Protein AF-A0A924NJ64-F1 (afdb_monomer_lite)

Radius of gyration: 16.1 Å; chains: 1; bounding box: 41×34×36 Å

Sequence (68 aa):
MQSDALAIFKPLHTTVSKRIRERLVARQARFFANDNIAACIMPGEIDELVDEVGAKLQDVLDSLVINT

pLDDT: mean 82.39, std 17.83, range [43.28, 96.19]

Secondary structure (DSSP, 8-state):
-----SSS---SS--HHHHHHHHHHHTT---STT---GGGPPTTHHHHHHHHHHHHHHHHHHHTT---

Structure (mmCIF, N/CA/C/O backbone):
data_AF-A0A924NJ64-F1
#
_entry.id   AF-A0A924NJ64-F1
#
loop_
_atom_site.group_PDB
_atom_site.id
_atom_site.type_symbol
_atom_site.label_atom_id
_atom_site.label_alt_id
_atom_site.label_comp_id
_atom_site.label_asym_id
_atom_site.label_entity_id
_atom_site.label_seq_id
_atom_site.pdbx_PDB_ins_code
_atom_site.Cartn_x
_atom_site.Cartn_y
_atom_site.Cartn_z
_atom_site.occupancy
_atom_site.B_iso_or_equiv
_atom_site.auth_seq_id
_atom_site.auth_comp_id
_atom_site.auth_asym_id
_atom_site.auth_atom_id
_atom_site.pdbx_PDB_model_num
ATOM 1 N N . MET A 1 1 ? 24.025 18.125 21.941 1.00 43.28 1 MET A N 1
ATOM 2 C CA . MET A 1 1 ? 23.413 18.560 20.668 1.00 43.28 1 MET A CA 1
ATOM 3 C C . MET A 1 1 ? 23.521 17.385 19.696 1.00 43.28 1 MET A C 1
ATOM 5 O O . MET A 1 1 ? 24.490 17.284 18.969 1.00 43.28 1 MET A O 1
ATOM 9 N N . GLN A 1 2 ? 22.821 16.284 19.992 1.00 48.12 2 GLN A N 1
ATOM 10 C CA . GLN A 1 2 ? 21.564 15.901 19.326 1.00 48.12 2 GLN A CA 1
ATOM 11 C C . GLN A 1 2 ? 21.705 15.888 17.803 1.00 48.12 2 GLN A C 1
ATOM 13 O O . GLN A 1 2 ? 21.541 16.930 17.185 1.00 48.12 2 GLN A O 1
ATOM 18 N N . SER A 1 3 ? 21.980 14.713 17.232 1.00 49.66 3 SER A N 1
ATOM 19 C CA . SER A 1 3 ? 21.370 14.253 15.978 1.00 49.66 3 SER A CA 1
ATOM 20 C C . SER A 1 3 ? 21.934 12.879 15.606 1.00 49.66 3 SER A C 1
ATOM 22 O O . SER A 1 3 ? 22.818 12.803 14.773 1.00 49.66 3 SER A O 1
ATOM 24 N N . ASP A 1 4 ? 21.422 11.807 16.213 1.00 52.91 4 ASP A N 1
ATOM 25 C CA . ASP A 1 4 ? 21.502 10.446 15.641 1.00 52.91 4 ASP A CA 1
ATOM 26 C C . ASP A 1 4 ? 20.252 9.635 16.034 1.00 52.91 4 ASP A C 1
ATOM 28 O O . ASP A 1 4 ? 20.285 8.461 16.386 1.00 52.91 4 ASP A O 1
ATOM 32 N N . ALA A 1 5 ? 19.097 10.306 16.000 1.00 43.69 5 ALA A N 1
ATOM 33 C CA . ALA A 1 5 ? 17.794 9.751 16.370 1.00 43.69 5 ALA A CA 1
ATOM 34 C C . ALA A 1 5 ? 16.906 9.484 15.140 1.00 43.69 5 ALA A C 1
ATOM 36 O O . ALA A 1 5 ? 15.709 9.750 15.169 1.00 43.69 5 ALA A O 1
ATOM 37 N N . LEU A 1 6 ? 17.481 8.985 14.039 1.00 45.59 6 LEU A N 1
ATOM 38 C CA . LEU A 1 6 ? 16.723 8.653 12.818 1.00 45.59 6 LEU A CA 1
ATOM 39 C C . LEU A 1 6 ? 16.843 7.186 12.375 1.00 45.59 6 LEU A C 1
ATOM 41 O O . LEU A 1 6 ? 16.212 6.789 11.400 1.00 45.59 6 LEU A O 1
ATOM 45 N N . ALA A 1 7 ? 17.573 6.347 13.116 1.00 48.06 7 ALA A N 1
ATOM 46 C CA . ALA A 1 7 ? 17.731 4.925 12.791 1.00 48.06 7 ALA A CA 1
ATOM 47 C C . ALA A 1 7 ? 16.761 3.978 13.536 1.00 48.06 7 ALA A C 1
ATOM 49 O O . ALA A 1 7 ? 16.871 2.765 13.385 1.00 48.06 7 ALA A O 1
ATOM 50 N N . ILE A 1 8 ? 15.812 4.492 14.332 1.00 46.97 8 ILE A N 1
ATOM 51 C CA . ILE A 1 8 ? 15.012 3.663 15.263 1.00 46.97 8 ILE A CA 1
ATOM 52 C C . ILE A 1 8 ? 13.698 3.120 14.660 1.00 46.97 8 ILE A C 1
ATOM 54 O O . ILE A 1 8 ? 13.067 2.256 15.256 1.00 46.97 8 ILE A O 1
ATOM 58 N N . PHE A 1 9 ? 13.297 3.504 13.443 1.00 51.22 9 PHE A N 1
ATOM 59 C CA . PHE A 1 9 ? 12.063 2.968 12.841 1.00 51.22 9 PHE A CA 1
ATOM 60 C C . PHE A 1 9 ? 12.235 2.537 11.385 1.00 51.22 9 PHE A C 1
ATOM 62 O O . PHE A 1 9 ? 11.482 2.932 10.495 1.00 51.22 9 PHE A O 1
ATOM 69 N N . LYS A 1 10 ? 13.237 1.698 11.114 1.00 46.75 10 LYS A N 1
ATOM 70 C CA . LYS A 1 10 ? 13.174 0.843 9.926 1.00 46.75 10 LYS A CA 1
ATOM 71 C C . LYS A 1 10 ? 12.460 -0.440 10.354 1.00 46.75 10 LYS A C 1
ATOM 73 O O . LYS A 1 10 ? 13.098 -1.258 11.013 1.00 46.75 10 LYS A O 1
ATOM 78 N N . PRO A 1 11 ? 11.160 -0.633 10.057 1.00 49.50 11 PRO A N 1
ATOM 79 C CA . PRO A 1 11 ? 10.538 -1.910 10.356 1.00 49.50 11 PRO A CA 1
ATOM 80 C C . PRO A 1 11 ? 11.303 -2.979 9.575 1.00 49.50 11 PRO A C 1
ATOM 82 O O . PRO A 1 11 ? 11.500 -2.856 8.365 1.00 49.50 11 PRO A O 1
ATOM 85 N N . LEU A 1 12 ? 11.765 -4.005 10.293 1.00 56.31 12 LEU A N 1
ATOM 86 C CA . LEU A 1 12 ? 12.489 -5.162 9.753 1.00 56.31 12 LEU A CA 1
ATOM 87 C C . LEU A 1 12 ? 11.644 -5.964 8.743 1.00 56.31 12 LEU A C 1
ATOM 89 O O . LEU A 1 12 ? 12.167 -6.828 8.050 1.00 56.31 12 LEU A O 1
ATOM 93 N N . HIS A 1 13 ? 10.358 -5.630 8.616 1.00 66.94 13 HIS A N 1
ATOM 94 C CA . HIS A 1 13 ? 9.446 -6.149 7.611 1.00 66.94 13 HIS A CA 1
ATOM 95 C C . HIS A 1 13 ? 9.137 -5.086 6.553 1.00 66.94 13 HIS A C 1
ATOM 97 O O . HIS A 1 13 ? 8.484 -4.071 6.811 1.00 66.94 13 HIS A O 1
ATOM 103 N N . THR A 1 14 ? 9.589 -5.338 5.326 1.00 83.38 14 THR A N 1
ATOM 104 C CA . THR A 1 14 ? 9.133 -4.598 4.149 1.00 83.38 14 THR A CA 1
ATOM 105 C C . THR A 1 14 ? 7.671 -4.959 3.883 1.00 83.38 14 THR A C 1
ATOM 107 O O . THR A 1 14 ? 7.352 -6.119 3.615 1.00 83.38 14 THR A O 1
ATOM 110 N N . THR A 1 15 ? 6.787 -3.961 3.963 1.00 94.56 15 THR A N 1
ATOM 111 C CA . THR A 1 15 ? 5.350 -4.113 3.686 1.00 94.56 15 THR A CA 1
ATOM 112 C C . THR A 1 15 ? 5.119 -4.639 2.269 1.00 94.56 15 THR A C 1
ATOM 114 O O . THR A 1 15 ? 5.929 -4.378 1.370 1.00 94.56 15 THR A O 1
ATOM 117 N N . VAL A 1 16 ? 4.018 -5.355 2.036 1.00 95.19 16 VAL A N 1
ATOM 118 C CA . VAL A 1 16 ? 3.715 -5.905 0.705 1.00 95.19 16 VAL A CA 1
ATOM 119 C C .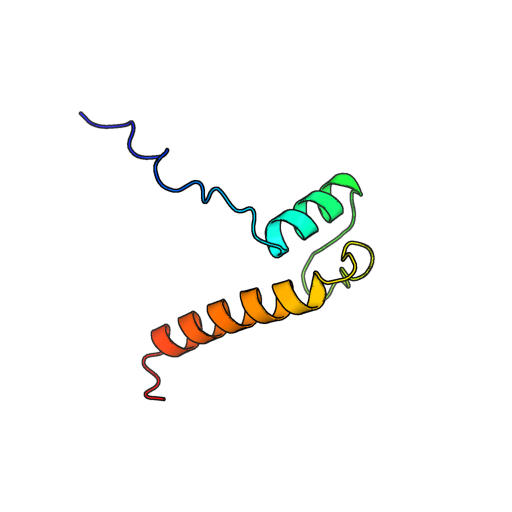 VAL A 1 16 ? 3.616 -4.794 -0.341 1.00 95.19 16 VAL A C 1
ATOM 121 O O . VAL A 1 16 ? 4.190 -4.915 -1.426 1.00 95.19 16 VAL A O 1
ATOM 124 N N . SER A 1 17 ? 3.056 -3.636 0.020 1.00 94.50 17 SER A N 1
ATOM 125 C CA . SER A 1 17 ? 3.031 -2.455 -0.851 1.00 94.50 17 SER A CA 1
ATOM 126 C C . SER A 1 17 ? 4.428 -1.946 -1.238 1.00 94.50 17 SER A C 1
ATOM 128 O O . SER A 1 17 ? 4.634 -1.512 -2.375 1.00 94.50 17 SER A O 1
ATOM 130 N N . LYS A 1 18 ? 5.420 -2.019 -0.338 1.00 95.00 18 LYS A N 1
ATOM 131 C CA . LYS A 1 18 ? 6.815 -1.660 -0.644 1.00 95.00 18 LYS A CA 1
ATOM 132 C C . LYS A 1 18 ? 7.462 -2.690 -1.566 1.00 95.00 18 LYS A C 1
ATOM 134 O O . LYS A 1 18 ? 8.077 -2.282 -2.548 1.00 95.00 18 LYS A O 1
ATOM 139 N N . ARG A 1 19 ? 7.251 -3.989 -1.328 1.00 95.12 19 ARG A N 1
ATOM 140 C CA . ARG A 1 19 ? 7.756 -5.053 -2.216 1.00 95.12 19 ARG A CA 1
ATOM 141 C C . ARG A 1 19 ? 7.172 -4.944 -3.627 1.00 95.12 19 ARG A C 1
ATOM 143 O O . ARG A 1 19 ? 7.874 -5.144 -4.617 1.00 95.12 19 ARG A O 1
ATOM 150 N N . ILE A 1 20 ? 5.874 -4.654 -3.750 1.00 94.81 20 ILE A N 1
ATOM 151 C CA . ILE A 1 20 ? 5.225 -4.433 -5.053 1.00 94.81 20 ILE A CA 1
ATOM 152 C C . ILE A 1 20 ? 5.800 -3.175 -5.725 1.00 94.81 20 ILE A C 1
ATOM 154 O O . ILE A 1 20 ? 6.140 -3.2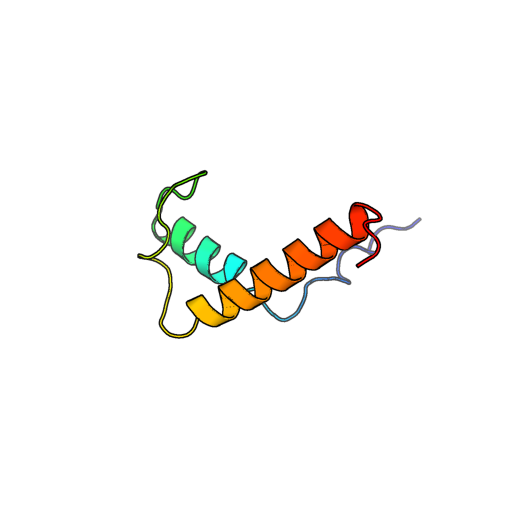15 -6.908 1.00 94.81 20 ILE A O 1
ATOM 158 N N . ARG A 1 21 ? 5.997 -2.081 -4.973 1.00 93.94 21 ARG A N 1
ATOM 159 C CA . ARG A 1 21 ? 6.625 -0.848 -5.483 1.00 93.94 21 ARG A CA 1
ATOM 160 C C . ARG A 1 21 ? 8.039 -1.088 -6.014 1.00 93.94 21 ARG A C 1
ATOM 162 O O . ARG A 1 21 ? 8.356 -0.608 -7.096 1.00 93.94 21 ARG A O 1
ATOM 169 N N . GLU A 1 22 ? 8.872 -1.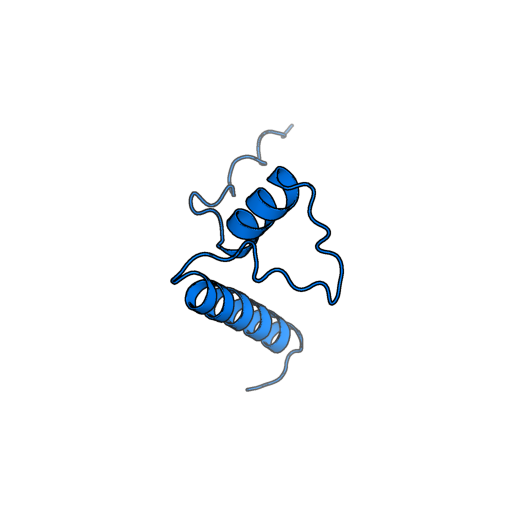834 -5.296 1.00 94.81 22 GLU A N 1
ATOM 170 C CA . GLU A 1 22 ? 10.229 -2.182 -5.741 1.00 94.81 22 GLU A CA 1
ATOM 171 C C . GLU A 1 22 ? 10.209 -2.910 -7.092 1.00 94.81 22 GLU A C 1
ATOM 173 O O . GLU A 1 22 ? 10.992 -2.584 -7.984 1.00 94.81 22 GLU A O 1
ATOM 178 N N . ARG A 1 23 ? 9.253 -3.826 -7.291 1.00 95.06 23 ARG A N 1
ATOM 179 C CA . ARG A 1 23 ? 9.069 -4.540 -8.566 1.00 95.06 23 ARG A CA 1
ATOM 180 C C . ARG A 1 23 ? 8.575 -3.643 -9.695 1.00 95.06 23 ARG A C 1
ATOM 182 O O . ARG A 1 23 ? 9.058 -3.774 -10.819 1.00 95.06 23 ARG A O 1
ATOM 189 N N . LEU A 1 24 ? 7.655 -2.724 -9.410 1.00 95.00 24 LEU A N 1
ATOM 190 C CA . LEU A 1 24 ? 7.189 -1.735 -10.386 1.00 95.00 24 LEU A CA 1
ATOM 191 C C . LEU A 1 24 ? 8.344 -0.840 -10.857 1.00 95.00 24 LEU A C 1
ATOM 193 O O . LEU A 1 24 ? 8.527 -0.660 -12.061 1.00 95.00 24 LEU A O 1
ATOM 197 N N . VAL A 1 25 ? 9.171 -0.359 -9.923 1.00 94.25 25 VAL A N 1
ATOM 198 C CA . VAL A 1 25 ? 10.358 0.460 -10.222 1.00 94.25 25 VAL A CA 1
ATOM 199 C C . VAL A 1 25 ? 11.402 -0.332 -11.010 1.00 94.25 25 VAL A C 1
ATOM 201 O O . VAL A 1 25 ? 11.891 0.160 -12.025 1.00 94.25 25 VAL A O 1
ATOM 204 N N . ALA A 1 26 ? 11.706 -1.570 -10.606 1.00 94.56 26 ALA A N 1
ATOM 205 C CA . ALA A 1 26 ? 12.666 -2.430 -11.305 1.00 94.56 26 ALA A CA 1
ATOM 206 C C . ALA A 1 26 ? 12.260 -2.719 -12.761 1.00 94.56 26 ALA A C 1
ATOM 208 O O . ALA A 1 26 ? 13.116 -2.902 -13.624 1.00 94.56 26 ALA A O 1
ATOM 209 N N . ARG A 1 27 ? 10.954 -2.731 -13.044 1.00 93.69 27 ARG A N 1
ATOM 210 C CA . ARG A 1 27 ? 10.392 -2.912 -14.389 1.00 93.69 27 ARG A CA 1
ATOM 211 C C . ARG A 1 27 ? 10.204 -1.613 -15.169 1.00 93.69 27 ARG A C 1
ATOM 213 O O . ARG A 1 27 ? 9.725 -1.676 -16.297 1.00 93.69 27 ARG A O 1
ATOM 220 N N . GLN A 1 28 ? 10.520 -0.458 -14.576 1.00 92.56 28 GLN A N 1
ATOM 221 C CA . GLN A 1 28 ? 10.181 0.863 -15.121 1.00 92.56 28 GLN A CA 1
ATOM 222 C C . GLN A 1 28 ? 8.692 0.974 -15.504 1.00 92.56 28 GLN A C 1
ATOM 224 O O . GLN A 1 28 ? 8.319 1.660 -16.457 1.00 92.56 28 GLN A O 1
ATOM 229 N N . ALA A 1 29 ? 7.829 0.267 -14.770 1.00 89.88 29 ALA A N 1
ATOM 230 C CA . ALA A 1 29 ? 6.394 0.290 -14.993 1.00 89.88 29 ALA A CA 1
ATOM 231 C C . ALA A 1 29 ? 5.803 1.594 -14.445 1.00 89.88 29 ALA A C 1
ATOM 233 O O . ALA A 1 29 ? 6.256 2.114 -13.425 1.00 89.88 29 ALA A O 1
ATOM 234 N N . ARG A 1 30 ? 4.757 2.108 -15.100 1.00 88.06 30 ARG A N 1
ATOM 235 C CA . ARG A 1 30 ? 3.924 3.173 -14.529 1.00 88.06 30 ARG A CA 1
ATOM 236 C C . ARG A 1 30 ? 3.082 2.601 -13.387 1.00 88.06 30 ARG A C 1
ATOM 238 O O . ARG A 1 30 ? 2.605 1.472 -13.478 1.00 88.06 30 ARG A O 1
ATOM 245 N N . PHE A 1 31 ? 2.943 3.361 -12.312 1.00 87.94 31 PHE A N 1
ATOM 246 C CA . PHE A 1 31 ? 2.113 3.005 -11.159 1.00 87.94 31 PHE A CA 1
ATOM 247 C C . PHE A 1 31 ? 1.529 4.263 -10.520 1.00 87.94 31 PHE A C 1
ATOM 249 O O . PHE A 1 31 ? 1.526 4.437 -9.300 1.00 87.94 31 PHE A O 1
ATOM 256 N N . PHE A 1 32 ? 1.090 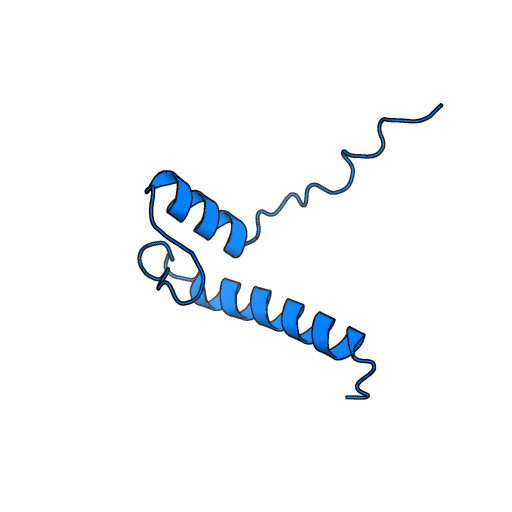5.188 -11.366 1.00 87.69 32 PHE A N 1
ATOM 257 C CA . PHE A 1 32 ? 0.385 6.368 -10.896 1.00 87.69 32 PHE A CA 1
ATOM 258 C C . PHE A 1 32 ? -1.027 5.975 -10.440 1.00 87.69 32 PHE A C 1
ATOM 260 O O . PHE A 1 32 ? -1.380 4.797 -10.368 1.00 87.69 32 PHE A O 1
ATOM 267 N N . ALA A 1 33 ?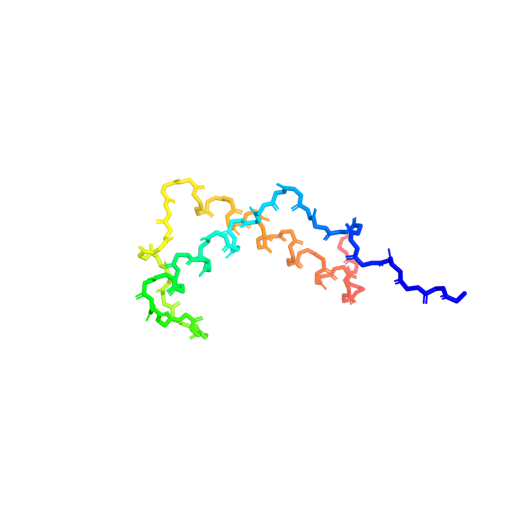 -1.848 6.964 -10.088 1.00 84.81 33 ALA A N 1
ATOM 268 C CA . ALA A 1 33 ? -3.246 6.707 -9.761 1.00 84.81 33 ALA A CA 1
ATOM 269 C C . ALA A 1 33 ? -3.937 5.894 -10.873 1.00 84.81 33 ALA A C 1
ATOM 271 O O . ALA A 1 33 ? -3.596 6.033 -12.044 1.00 84.81 33 ALA A O 1
ATOM 272 N N . ASN A 1 34 ? -4.918 5.069 -10.504 1.00 77.31 34 ASN A N 1
ATOM 273 C CA . ASN A 1 34 ? -5.739 4.244 -11.402 1.00 77.31 34 ASN A CA 1
ATOM 274 C C . ASN A 1 34 ? -4.983 3.272 -12.337 1.00 77.31 34 ASN A C 1
ATOM 276 O O . ASN A 1 34 ? -5.634 2.542 -13.085 1.00 77.31 34 ASN A O 1
ATOM 280 N N . ASP A 1 35 ? -3.648 3.212 -12.295 1.00 88.62 35 ASP A N 1
ATOM 281 C CA . ASP A 1 35 ? -2.876 2.220 -13.036 1.00 88.62 35 ASP A CA 1
ATOM 282 C C . ASP A 1 35 ? -3.049 0.837 -12.397 1.00 88.62 35 ASP A C 1
ATOM 284 O O . ASP A 1 35 ? -2.983 0.661 -11.177 1.00 88.62 35 ASP A O 1
ATOM 288 N N . ASN A 1 36 ? -3.241 -0.179 -13.237 1.00 87.44 36 ASN A N 1
ATOM 289 C CA . ASN A 1 36 ? -3.319 -1.556 -12.775 1.00 87.44 36 ASN A CA 1
ATOM 290 C C . ASN A 1 36 ? -1.911 -2.098 -12.472 1.00 87.44 36 ASN A C 1
ATOM 292 O O . ASN A 1 36 ? -1.059 -2.185 -13.356 1.00 87.44 36 ASN A O 1
ATOM 296 N N . ILE A 1 37 ? -1.692 -2.519 -11.226 1.00 91.94 37 ILE A N 1
ATOM 297 C CA . ILE A 1 37 ? -0.420 -3.073 -10.742 1.00 91.94 37 ILE A CA 1
ATOM 298 C C . ILE A 1 37 ? -0.371 -4.610 -10.741 1.00 91.94 37 ILE A C 1
ATOM 300 O O . ILE A 1 37 ? 0.654 -5.174 -10.358 1.00 91.94 37 ILE A O 1
ATOM 304 N N . ALA A 1 38 ? -1.431 -5.302 -11.181 1.00 92.38 38 ALA A N 1
ATOM 305 C CA . ALA A 1 38 ? -1.586 -6.760 -11.075 1.00 92.38 38 ALA A CA 1
ATOM 306 C C . ALA A 1 38 ? -0.409 -7.549 -11.663 1.00 92.38 38 ALA A C 1
ATOM 308 O O . ALA A 1 38 ? -0.021 -8.577 -11.120 1.00 92.38 38 ALA A O 1
ATOM 309 N N . ALA A 1 39 ? 0.223 -7.035 -12.722 1.00 92.19 39 ALA A N 1
ATOM 310 C CA . ALA A 1 39 ? 1.388 -7.667 -13.337 1.00 92.19 39 ALA A CA 1
ATOM 311 C C . ALA A 1 39 ? 2.607 -7.787 -12.397 1.00 92.19 39 ALA A C 1
ATOM 313 O O . ALA A 1 39 ? 3.523 -8.555 -12.696 1.00 92.19 39 ALA A O 1
ATOM 314 N N . CYS A 1 40 ? 2.658 -7.013 -11.308 1.00 93.75 40 CYS A N 1
ATOM 315 C CA . CYS A 1 40 ? 3.747 -7.001 -10.325 1.00 93.75 40 CYS A CA 1
ATOM 316 C C . CYS A 1 40 ? 3.355 -7.605 -8.966 1.00 93.75 40 CYS A C 1
ATOM 318 O O . CYS A 1 40 ? 4.145 -7.523 -8.025 1.00 93.75 40 CYS A O 1
ATOM 320 N N . ILE A 1 41 ? 2.167 -8.206 -8.872 1.00 94.62 41 ILE A N 1
ATOM 321 C CA . ILE A 1 41 ? 1.683 -8.902 -7.679 1.00 94.62 41 ILE A CA 1
ATOM 322 C C . ILE A 1 41 ? 1.977 -10.401 -7.823 1.00 94.62 41 ILE A C 1
ATOM 324 O O . ILE A 1 41 ? 1.736 -10.979 -8.883 1.00 94.62 41 ILE A O 1
ATOM 328 N N . MET A 1 42 ? 2.514 -11.035 -6.777 1.00 95.69 42 MET A N 1
ATOM 329 C CA . MET A 1 42 ? 2.720 -12.490 -6.725 1.00 95.69 42 MET A CA 1
ATOM 330 C C . MET A 1 42 ? 1.560 -13.209 -6.015 1.00 95.69 42 MET A C 1
ATOM 332 O O . MET A 1 42 ? 0.799 -12.578 -5.278 1.00 95.69 42 MET A O 1
ATOM 336 N N . PRO A 1 43 ? 1.414 -14.535 -6.203 1.00 95.62 43 PRO A N 1
ATOM 337 C CA . PRO A 1 43 ? 0.436 -15.327 -5.459 1.00 95.62 43 PRO A CA 1
ATOM 338 C C . PRO A 1 43 ? 0.565 -15.128 -3.941 1.00 95.62 43 PRO A C 1
ATOM 340 O O . PRO A 1 43 ? 1.677 -15.117 -3.417 1.00 95.62 43 PRO A O 1
ATOM 343 N N . GLY A 1 44 ? -0.568 -14.961 -3.254 1.00 94.31 44 GLY A N 1
ATOM 344 C CA . GLY A 1 44 ? -0.643 -14.684 -1.811 1.00 94.31 44 GLY A CA 1
ATOM 345 C C . GLY A 1 44 ? -0.489 -13.208 -1.425 1.00 94.31 44 GLY A C 1
ATOM 346 O O . GLY A 1 44 ? -0.967 -12.797 -0.375 1.00 94.31 44 GLY A O 1
ATOM 347 N N . GLU A 1 45 ? 0.083 -12.366 -2.291 1.00 96.19 45 GLU A N 1
ATOM 348 C CA . GLU A 1 45 ? 0.300 -10.951 -1.957 1.00 96.19 45 GLU A CA 1
ATOM 349 C C . GLU A 1 45 ? -0.959 -10.090 -2.082 1.00 96.19 45 GLU A C 1
ATOM 351 O O . GLU A 1 45 ? -0.984 -8.978 -1.561 1.00 96.19 45 GLU A O 1
ATOM 356 N N . ILE A 1 46 ? -1.996 -10.580 -2.769 1.00 95.38 46 ILE A N 1
ATOM 357 C CA . ILE A 1 46 ? -3.300 -9.906 -2.803 1.00 95.38 46 ILE A CA 1
ATOM 358 C C . ILE A 1 46 ? -3.902 -9.868 -1.401 1.00 95.38 46 ILE A C 1
ATOM 360 O O . ILE A 1 46 ? -4.314 -8.798 -0.966 1.00 95.38 46 ILE A O 1
ATOM 364 N N . ASP A 1 47 ? -3.904 -10.997 -0.692 1.00 95.75 47 ASP A N 1
ATOM 365 C CA . ASP A 1 47 ? -4.492 -11.092 0.645 1.00 95.75 47 ASP A CA 1
ATOM 366 C C . ASP A 1 47 ? -3.713 -10.216 1.637 1.00 95.75 47 ASP A C 1
ATOM 368 O O . ASP A 1 47 ? -4.298 -9.382 2.322 1.00 95.75 47 ASP A O 1
ATOM 372 N N . GLU A 1 48 ? -2.375 -10.275 1.601 1.00 95.50 48 GLU A N 1
ATOM 373 C CA . GLU A 1 48 ? -1.526 -9.375 2.395 1.00 95.50 48 GLU A CA 1
ATOM 374 C C . GLU A 1 48 ? -1.789 -7.890 2.085 1.00 95.50 48 GLU A C 1
ATOM 376 O O . GLU A 1 48 ? -1.717 -7.039 2.974 1.00 95.50 48 GLU A O 1
ATOM 381 N N . LEU A 1 49 ? -2.045 -7.549 0.815 1.00 94.62 49 LEU A N 1
ATOM 382 C CA . LEU A 1 49 ? -2.294 -6.166 0.408 1.00 94.62 49 LEU A CA 1
ATOM 383 C C . LEU A 1 49 ? -3.666 -5.694 0.890 1.00 94.62 49 LEU A C 1
ATOM 385 O O . LEU A 1 49 ? -3.793 -4.535 1.285 1.00 94.62 49 LEU A O 1
ATOM 389 N N . VAL A 1 50 ? -4.667 -6.577 0.878 1.00 95.44 50 VAL A N 1
ATOM 390 C CA . VAL A 1 50 ? -5.993 -6.316 1.448 1.00 95.44 50 VAL A CA 1
ATOM 391 C C . VAL A 1 50 ? -5.877 -6.050 2.946 1.00 95.44 50 VAL A C 1
ATOM 393 O O . VAL A 1 50 ? -6.393 -5.030 3.402 1.00 95.44 50 VAL A O 1
ATOM 396 N N . ASP A 1 51 ? -5.138 -6.877 3.685 1.00 95.75 51 ASP A N 1
ATOM 397 C CA . ASP A 1 51 ? -4.912 -6.684 5.122 1.00 95.75 51 ASP A CA 1
ATOM 398 C C . ASP A 1 51 ? -4.183 -5.359 5.411 1.00 95.75 51 ASP A C 1
ATOM 400 O O . ASP A 1 51 ? -4.603 -4.578 6.271 1.00 95.75 51 ASP A O 1
ATOM 404 N N . GLU A 1 52 ? -3.121 -5.053 4.651 1.00 95.12 52 GLU A N 1
ATOM 405 C CA . GLU A 1 52 ? -2.361 -3.804 4.803 1.00 95.12 52 GLU A CA 1
ATOM 406 C C . GLU A 1 52 ? -3.233 -2.566 4.533 1.00 95.12 52 GLU A C 1
ATOM 408 O O . GLU A 1 52 ? -3.131 -1.559 5.241 1.00 95.12 52 GLU A O 1
ATOM 413 N N . VAL A 1 53 ? -4.070 -2.608 3.494 1.00 94.50 53 VAL A N 1
ATOM 414 C CA . VAL A 1 53 ? -4.976 -1.504 3.146 1.00 94.50 53 VAL A CA 1
ATOM 415 C C . VAL A 1 53 ? -6.103 -1.382 4.168 1.00 94.50 53 VAL A C 1
ATOM 417 O O . VAL A 1 53 ? -6.425 -0.262 4.561 1.00 94.50 53 VAL A O 1
ATOM 420 N N . GLY A 1 54 ? -6.665 -2.501 4.627 1.00 95.00 54 GLY A N 1
ATOM 421 C CA . GLY A 1 54 ? -7.720 -2.533 5.637 1.00 95.00 54 GLY A CA 1
ATOM 422 C C . GLY A 1 54 ? -7.287 -1.862 6.938 1.00 95.00 54 GLY A C 1
ATOM 423 O O . GLY A 1 54 ? -7.975 -0.962 7.414 1.00 95.00 54 GLY A O 1
ATOM 424 N N . ALA A 1 55 ? -6.103 -2.212 7.451 1.00 92.81 55 ALA A N 1
ATOM 425 C CA . ALA A 1 55 ? -5.548 -1.589 8.653 1.00 92.81 55 ALA A CA 1
ATOM 426 C C . ALA A 1 55 ? -5.371 -0.067 8.492 1.00 92.81 55 ALA A C 1
ATOM 428 O O . ALA A 1 55 ? -5.803 0.706 9.341 1.00 92.81 55 ALA A O 1
ATOM 429 N N . LYS A 1 56 ? -4.823 0.387 7.357 1.00 91.81 56 LYS A N 1
ATOM 430 C CA . LYS A 1 56 ? -4.652 1.826 7.088 1.00 91.81 56 LYS A CA 1
ATOM 431 C C . LYS A 1 56 ? -5.973 2.574 6.955 1.00 91.81 56 LYS A C 1
ATOM 433 O O . LYS A 1 56 ? -6.041 3.747 7.309 1.00 91.81 56 LYS A O 1
ATOM 438 N N . LEU A 1 57 ? -7.001 1.940 6.392 1.00 92.88 57 LEU A N 1
ATOM 439 C CA . LEU A 1 57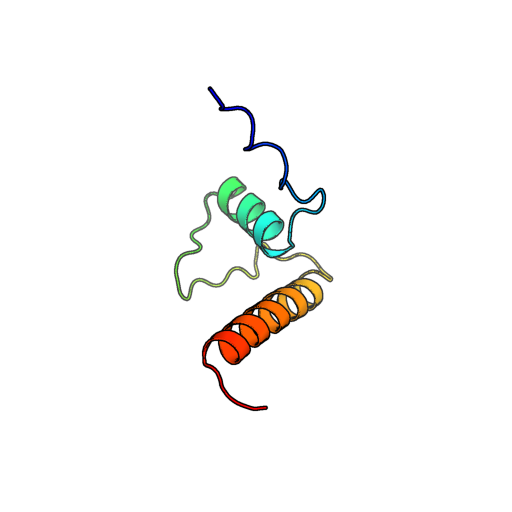 ? -8.330 2.542 6.316 1.00 92.88 57 LEU A CA 1
ATOM 440 C C . LEU A 1 57 ? -8.964 2.649 7.702 1.00 92.88 57 LEU A C 1
ATOM 442 O O . LEU A 1 57 ? -9.576 3.676 7.979 1.00 92.88 57 LEU A O 1
ATOM 446 N N . GLN A 1 58 ? -8.768 1.658 8.574 1.00 90.88 58 GLN A N 1
ATOM 447 C CA . GLN A 1 58 ? -9.204 1.756 9.966 1.00 90.88 58 GLN A CA 1
ATOM 448 C C . GLN A 1 58 ? -8.538 2.946 10.673 1.00 90.88 58 GLN A C 1
ATOM 450 O O . GLN A 1 58 ? -9.244 3.778 11.233 1.00 90.88 58 GLN A O 1
ATOM 455 N N . ASP A 1 59 ? -7.219 3.114 10.537 1.00 89.75 59 ASP A N 1
ATOM 456 C CA . ASP A 1 59 ? -6.495 4.257 11.122 1.00 89.75 59 ASP A CA 1
ATOM 457 C C . ASP A 1 59 ? -7.043 5.617 10.636 1.00 89.75 59 ASP A C 1
ATOM 459 O O . ASP A 1 59 ? -7.103 6.601 11.384 1.00 89.75 59 ASP A O 1
ATOM 463 N N . VAL A 1 60 ? -7.451 5.695 9.362 1.00 90.00 60 VAL A N 1
ATOM 464 C CA . VAL A 1 60 ? -8.096 6.892 8.800 1.00 90.00 60 VAL A CA 1
ATOM 465 C C . VAL A 1 60 ? -9.463 7.127 9.440 1.00 90.00 60 VAL A C 1
ATOM 467 O O . VAL A 1 60 ? -9.763 8.266 9.792 1.00 90.00 60 VAL A O 1
ATOM 470 N N . LEU A 1 61 ? -10.282 6.086 9.607 1.00 89.69 61 LEU A N 1
ATOM 471 C CA . LEU A 1 61 ? -11.593 6.198 10.255 1.00 89.69 61 LEU A CA 1
ATOM 472 C C . LEU A 1 61 ? -11.462 6.655 11.713 1.00 89.69 61 LEU A C 1
ATOM 474 O O . LEU A 1 61 ? -12.173 7.575 12.123 1.00 89.69 61 LEU A O 1
ATOM 478 N N . ASP A 1 62 ? -10.500 6.100 12.448 1.00 86.62 62 ASP A N 1
ATOM 479 C CA . ASP A 1 62 ? -10.199 6.491 13.828 1.00 86.62 62 ASP A CA 1
ATOM 480 C C . ASP A 1 62 ? -9.784 7.973 13.902 1.00 86.62 62 ASP A C 1
ATOM 482 O O . ASP A 1 62 ? -10.214 8.719 14.787 1.00 86.62 62 ASP A O 1
ATOM 486 N N . SER A 1 63 ? -9.010 8.443 12.916 1.00 88.12 63 SER A N 1
ATOM 487 C CA . SER A 1 63 ? -8.585 9.848 12.807 1.00 88.12 63 SER A CA 1
ATOM 488 C C . SER A 1 63 ? -9.735 10.816 12.510 1.00 88.12 63 SER A C 1
ATOM 490 O O . SER A 1 63 ? -9.638 12.002 12.828 1.00 88.12 63 SER A O 1
ATOM 492 N N . LEU A 1 64 ? -10.828 10.339 11.910 1.00 89.19 64 LEU A N 1
ATOM 493 C CA . LEU A 1 64 ? -12.022 11.147 11.652 1.00 89.19 64 LEU A CA 1
ATOM 494 C C . LEU A 1 64 ? -12.903 11.315 12.905 1.00 89.19 64 LEU A C 1
ATOM 496 O O . LEU A 1 64 ? -13.947 11.963 12.816 1.00 89.19 64 LEU A O 1
ATOM 500 N N . VAL A 1 65 ? -12.490 10.774 14.065 1.00 72.19 65 VAL A N 1
ATOM 501 C CA . VAL A 1 65 ? -13.259 10.777 15.328 1.00 72.19 65 VAL A CA 1
ATOM 502 C C . VAL A 1 65 ? -14.676 10.234 15.097 1.00 72.19 65 VAL A C 1
ATOM 504 O O . VAL A 1 65 ? -15.663 10.693 15.675 1.00 72.19 65 VAL A O 1
ATOM 507 N N . ILE A 1 66 ? -14.800 9.267 14.187 1.00 62.81 66 ILE A N 1
ATOM 508 C CA . ILE A 1 66 ? -16.062 8.588 13.933 1.00 62.81 66 ILE A CA 1
ATOM 509 C C . ILE A 1 66 ? -16.169 7.518 15.014 1.00 62.81 66 ILE A C 1
ATOM 511 O O . ILE A 1 66 ? -15.431 6.539 14.991 1.00 62.81 66 ILE A O 1
ATOM 515 N N . ASN A 1 67 ? -17.066 7.715 15.984 1.00 56.47 67 ASN A N 1
ATOM 516 C CA . ASN A 1 67 ? -17.443 6.638 16.899 1.00 56.47 67 ASN A CA 1
ATOM 517 C C . ASN A 1 67 ? -17.964 5.469 16.049 1.00 56.47 67 ASN A C 1
ATOM 519 O O . ASN A 1 67 ? -18.974 5.624 15.358 1.00 56.47 67 ASN A O 1
ATOM 523 N N . THR A 1 68 ? -17.259 4.340 16.086 1.00 58.03 68 THR A N 1
ATOM 524 C CA . THR A 1 68 ? -17.687 3.060 15.505 1.00 58.03 68 THR A CA 1
ATOM 525 C C . THR A 1 68 ? -17.932 2.054 16.614 1.00 58.03 68 THR A C 1
ATOM 527 O O . THR A 1 68 ? -17.241 2.147 17.654 1.00 58.03 68 THR A O 1
#

Foldseek 3Di:
DDDPPPPPDPPPDDQLVNQLVVQCVVVVHDDDPPDDSVVSDDPPSVVSVVVVVVVVVVVVCVVVVDDD